Protein AF-A0AAV4QCK0-F1 (afdb_monomer_lite)

Structure (mmCIF, N/CA/C/O backbone):
data_AF-A0AAV4QCK0-F1
#
_entry.id   AF-A0AAV4QCK0-F1
#
loop_
_atom_site.group_PDB
_atom_site.id
_atom_site.type_symbol
_atom_site.label_atom_id
_atom_site.label_alt_id
_atom_site.label_comp_id
_atom_site.label_asym_id
_atom_site.label_entity_id
_atom_site.label_seq_id
_atom_site.pdbx_PDB_ins_code
_atom_site.Cartn_x
_atom_site.Cartn_y
_atom_site.Cartn_z
_atom_site.occupancy
_atom_site.B_iso_or_equiv
_atom_site.auth_seq_id
_atom_site.auth_comp_id
_atom_site.auth_asym_id
_atom_site.auth_atom_id
_atom_site.pdbx_PDB_model_num
ATOM 1 N N . MET A 1 1 ? -16.245 -10.276 29.785 1.00 49.66 1 MET A N 1
ATOM 2 C CA . MET A 1 1 ? -15.441 -11.003 28.782 1.00 49.66 1 MET A CA 1
ATOM 3 C C . MET A 1 1 ? -14.590 -9.993 28.038 1.00 49.66 1 MET A C 1
ATOM 5 O O . MET A 1 1 ? -15.120 -9.034 27.497 1.00 49.66 1 MET A O 1
ATOM 9 N N . LEU A 1 2 ? -13.273 -10.159 28.123 1.00 55.09 2 LEU A N 1
ATOM 10 C CA . LEU A 1 2 ? -12.289 -9.442 27.320 1.00 55.09 2 LEU A CA 1
ATOM 11 C C . LEU A 1 2 ? -12.275 -10.059 25.913 1.00 55.09 2 LEU A C 1
ATOM 13 O O . LEU A 1 2 ? -12.221 -11.280 25.812 1.00 55.09 2 LEU A O 1
ATOM 17 N N . ARG A 1 3 ? -12.184 -9.185 24.901 1.00 62.09 3 ARG A N 1
ATOM 18 C CA . ARG A 1 3 ? -11.722 -9.415 23.515 1.00 62.09 3 ARG A CA 1
ATOM 19 C C . ARG A 1 3 ? -12.759 -9.883 22.494 1.00 62.09 3 ARG A C 1
ATOM 21 O O . ARG A 1 3 ? -13.069 -11.056 22.405 1.00 62.09 3 ARG A O 1
ATOM 28 N N . ASP A 1 4 ? -13.122 -8.931 21.636 1.00 40.94 4 ASP A N 1
ATOM 29 C CA . ASP A 1 4 ? -13.111 -9.092 20.178 1.00 40.94 4 ASP A CA 1
ATOM 30 C C . ASP A 1 4 ? -12.961 -7.702 19.536 1.00 40.94 4 ASP A C 1
ATOM 32 O O . ASP A 1 4 ? -13.904 -7.110 19.016 1.00 40.94 4 ASP A O 1
ATOM 36 N N . ASN A 1 5 ? -11.754 -7.129 19.608 1.00 40.75 5 ASN A N 1
ATOM 37 C CA . ASN A 1 5 ? -11.416 -5.960 18.796 1.00 40.75 5 ASN A CA 1
ATOM 38 C C . ASN A 1 5 ? -11.077 -6.453 17.382 1.00 40.75 5 ASN A C 1
ATOM 40 O O . ASN A 1 5 ? -9.914 -6.5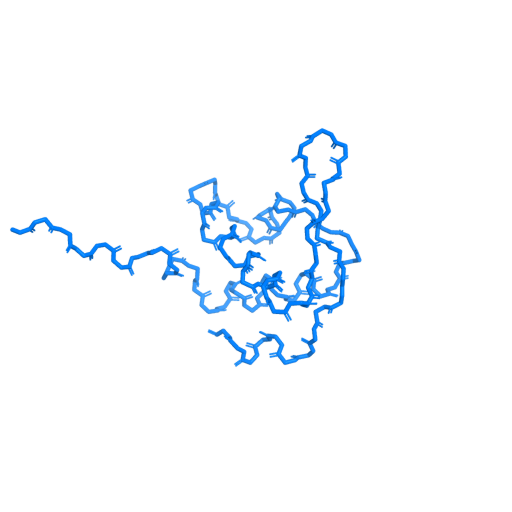86 17.023 1.00 40.75 5 ASN A O 1
ATOM 44 N N . LYS A 1 6 ? -12.102 -6.783 16.587 1.00 44.16 6 LYS A N 1
ATOM 45 C CA . LYS A 1 6 ? -11.967 -7.121 15.158 1.00 44.16 6 LYS A CA 1
ATOM 46 C C . LYS A 1 6 ? -11.807 -5.863 14.288 1.00 44.16 6 LYS A C 1
ATOM 48 O O . LYS A 1 6 ? -12.447 -5.769 13.246 1.00 44.16 6 LYS A O 1
ATOM 53 N N . ASN A 1 7 ? -11.016 -4.872 14.715 1.00 47.28 7 ASN A N 1
ATOM 54 C CA . ASN A 1 7 ? -11.007 -3.550 14.074 1.00 47.28 7 ASN A CA 1
ATOM 55 C C . ASN A 1 7 ? -9.704 -3.157 13.363 1.00 47.28 7 ASN A C 1
ATOM 57 O O . ASN A 1 7 ? -9.520 -1.985 13.038 1.00 47.28 7 ASN A O 1
ATOM 61 N N . ASP A 1 8 ? -8.813 -4.109 13.085 1.00 51.03 8 ASP A N 1
ATOM 62 C CA . ASP A 1 8 ? -7.498 -3.785 12.513 1.00 51.03 8 ASP A CA 1
ATOM 63 C C . ASP A 1 8 ? -7.511 -3.480 10.995 1.00 51.03 8 ASP A C 1
ATOM 65 O O . ASP A 1 8 ? -6.621 -2.792 10.504 1.00 51.03 8 ASP A O 1
ATOM 69 N N . VAL A 1 9 ? -8.588 -3.805 10.263 1.00 45.47 9 VAL A N 1
ATOM 70 C CA . VAL A 1 9 ? -8.736 -3.475 8.817 1.00 45.47 9 VAL A CA 1
ATOM 71 C C . VAL A 1 9 ? -9.838 -2.451 8.538 1.00 45.47 9 VAL A C 1
ATOM 73 O O . VAL A 1 9 ? -9.843 -1.783 7.503 1.00 45.47 9 VAL A O 1
ATOM 76 N N . THR A 1 10 ? -10.795 -2.310 9.449 1.00 52.22 10 THR A N 1
ATOM 77 C CA . THR A 1 10 ? -12.075 -1.627 9.207 1.00 52.22 10 THR A CA 1
ATOM 78 C C . THR A 1 10 ? -11.998 -0.100 9.242 1.00 52.22 10 THR A C 1
ATOM 80 O O . THR A 1 10 ? -12.976 0.559 8.900 1.00 52.22 10 THR A O 1
ATOM 83 N N . SER A 1 11 ? -10.856 0.496 9.598 1.00 58.56 11 SER A N 1
ATOM 84 C CA . SER A 1 11 ? -10.718 1.961 9.699 1.00 58.56 11 SER A CA 1
ATOM 85 C C . SER A 1 11 ? -10.343 2.666 8.387 1.00 58.56 11 SER A C 1
ATOM 87 O O . SER A 1 11 ? -10.488 3.887 8.285 1.00 58.56 11 SER A O 1
ATOM 89 N N . LEU A 1 12 ? -9.910 1.934 7.351 1.00 66.06 12 LEU A N 1
ATOM 90 C CA . LEU A 1 12 ? -9.655 2.500 6.023 1.00 66.06 12 LEU A CA 1
ATOM 91 C C . LEU A 1 12 ? -10.859 2.223 5.110 1.00 66.06 12 LEU A C 1
ATOM 93 O O . LEU A 1 12 ? -10.983 1.155 4.505 1.00 66.06 12 LEU A O 1
ATOM 97 N N . GLY A 1 13 ? -11.782 3.187 5.038 1.00 73.00 13 GLY A N 1
ATOM 98 C CA . GLY A 1 13 ? -12.984 3.092 4.202 1.00 73.00 13 GLY A CA 1
ATOM 99 C C . GLY A 1 13 ? -12.668 2.722 2.745 1.00 73.00 13 GLY A C 1
ATOM 100 O O . GLY A 1 13 ? -11.592 3.039 2.237 1.00 73.00 13 GLY A O 1
ATOM 101 N N . GLN A 1 14 ? -13.607 2.058 2.062 1.00 75.44 14 GLN A N 1
ATOM 102 C CA . GLN A 1 14 ? -13.422 1.530 0.699 1.00 75.44 14 GLN A CA 1
ATOM 103 C C . GLN A 1 14 ? -12.895 2.592 -0.283 1.00 75.44 14 GLN A C 1
ATOM 105 O O . GLN A 1 14 ? -11.931 2.343 -0.999 1.00 75.44 14 GLN A O 1
ATOM 110 N N . SER A 1 15 ? -13.440 3.812 -0.232 1.00 78.38 15 SER A N 1
ATOM 111 C CA . SER A 1 15 ? -12.978 4.943 -1.052 1.00 78.38 15 SER A CA 1
ATOM 112 C C . SER A 1 15 ? -11.483 5.249 -0.859 1.00 78.38 15 SER A C 1
ATOM 114 O O . SER A 1 15 ? -10.744 5.409 -1.828 1.00 78.38 15 SER A O 1
ATOM 116 N N . ARG A 1 16 ? -10.989 5.220 0.387 1.00 79.56 16 ARG A N 1
ATOM 117 C CA . ARG A 1 16 ? -9.567 5.449 0.697 1.00 79.56 16 ARG A CA 1
ATOM 118 C C . ARG A 1 16 ? -8.679 4.299 0.235 1.00 79.56 16 ARG A C 1
ATOM 120 O O . ARG A 1 16 ? -7.555 4.546 -0.189 1.00 79.56 16 ARG A O 1
ATOM 127 N N . ARG A 1 17 ? -9.171 3.058 0.288 1.00 78.56 17 ARG A N 1
ATOM 128 C CA . ARG A 1 17 ? -8.459 1.884 -0.246 1.00 78.56 17 ARG A CA 1
ATOM 129 C C . ARG A 1 17 ? -8.292 1.979 -1.760 1.00 78.56 17 ARG A C 1
ATOM 131 O O . ARG A 1 17 ? -7.179 1.813 -2.249 1.00 78.56 17 ARG A O 1
ATOM 138 N N . VAL A 1 18 ? -9.358 2.330 -2.476 1.00 80.69 18 VAL A N 1
ATOM 139 C CA . VAL A 1 18 ? -9.319 2.526 -3.934 1.00 80.69 18 VAL A CA 1
ATOM 140 C C . VAL A 1 18 ? -8.389 3.683 -4.309 1.00 80.69 18 VAL A C 1
ATOM 142 O O . VAL A 1 18 ? -7.549 3.534 -5.193 1.00 80.69 18 VAL A O 1
ATOM 145 N N . GLN A 1 19 ? -8.452 4.810 -3.592 1.00 81.62 19 GLN A N 1
ATOM 146 C CA . GLN A 1 19 ? -7.516 5.922 -3.798 1.00 81.62 19 GLN A CA 1
ATOM 147 C C . GLN A 1 19 ? -6.062 5.505 -3.544 1.00 81.62 19 GLN A C 1
ATOM 149 O O . GLN A 1 19 ? -5.194 5.800 -4.363 1.00 81.62 19 GLN A O 1
ATOM 154 N N . ALA A 1 20 ? -5.794 4.783 -2.450 1.00 82.00 20 ALA A N 1
ATOM 155 C CA . ALA A 1 20 ? -4.455 4.305 -2.110 1.00 82.00 20 ALA A CA 1
ATOM 156 C C . ALA A 1 20 ? -3.875 3.429 -3.222 1.00 82.00 20 ALA A C 1
ATOM 158 O O . ALA A 1 20 ? -2.746 3.627 -3.664 1.00 82.00 20 ALA A O 1
ATOM 159 N N . ILE A 1 21 ? -4.685 2.491 -3.707 1.00 81.56 21 ILE A N 1
ATOM 160 C CA . ILE A 1 21 ? -4.361 1.622 -4.831 1.00 81.56 21 ILE A CA 1
ATOM 161 C C . ILE A 1 21 ? -4.073 2.443 -6.092 1.00 81.56 21 ILE A C 1
ATOM 163 O O . ILE A 1 21 ? -3.055 2.210 -6.746 1.00 81.56 21 ILE A O 1
ATOM 167 N N . SER A 1 22 ? -4.916 3.426 -6.415 1.00 81.31 22 SER A N 1
ATOM 168 C CA . SER A 1 22 ? -4.714 4.267 -7.594 1.00 81.31 22 SER A CA 1
ATOM 169 C C . SER A 1 22 ? -3.414 5.074 -7.508 1.00 81.31 22 SER A C 1
ATOM 171 O O . SER A 1 22 ? -2.684 5.145 -8.494 1.00 81.31 22 SER A O 1
ATOM 173 N N . PHE A 1 23 ? -3.066 5.616 -6.336 1.00 81.88 23 PHE A N 1
ATOM 174 C CA . PHE A 1 23 ? -1.784 6.298 -6.133 1.00 81.88 23 PHE A CA 1
ATOM 175 C C . PHE A 1 23 ? -0.591 5.351 -6.296 1.00 81.88 23 PHE A C 1
ATOM 177 O O . PHE A 1 23 ? 0.364 5.681 -6.995 1.00 81.88 23 PHE A O 1
ATOM 184 N N . ILE A 1 24 ? -0.656 4.153 -5.708 1.00 80.38 24 ILE A N 1
ATOM 185 C CA . ILE A 1 24 ? 0.396 3.133 -5.849 1.00 80.38 24 ILE A CA 1
ATOM 186 C C . ILE A 1 24 ? 0.555 2.712 -7.314 1.00 80.38 24 ILE A C 1
ATOM 188 O O . ILE A 1 24 ? 1.670 2.484 -7.769 1.00 80.38 24 ILE A O 1
ATOM 192 N N . ARG A 1 25 ? -0.543 2.625 -8.071 1.00 79.56 25 ARG A N 1
ATOM 193 C CA . ARG A 1 25 ? -0.515 2.285 -9.498 1.00 79.56 25 ARG A CA 1
ATOM 194 C C . ARG A 1 25 ? 0.130 3.381 -10.351 1.00 79.56 25 ARG A C 1
ATOM 196 O O . ARG A 1 25 ? 0.820 3.053 -11.313 1.00 79.56 25 ARG A O 1
ATOM 203 N N . CYS A 1 26 ? -0.117 4.652 -10.036 1.00 75.44 26 CYS A N 1
ATOM 204 C CA . CYS A 1 26 ? 0.387 5.786 -10.816 1.00 75.44 26 CYS A CA 1
ATOM 205 C C . CYS A 1 26 ? 1.840 6.167 -10.485 1.00 75.44 26 CYS A C 1
ATOM 207 O O . CYS A 1 26 ? 2.497 6.797 -11.311 1.00 75.44 26 CYS A O 1
ATOM 209 N N . SER A 1 27 ? 2.358 5.776 -9.319 1.00 69.19 27 SER A N 1
ATOM 210 C CA . SER A 1 27 ? 3.719 6.107 -8.891 1.00 69.19 27 SER A CA 1
ATOM 211 C C . SER A 1 27 ? 4.683 4.942 -9.115 1.00 69.19 27 SER A C 1
ATOM 213 O O . SER A 1 27 ? 4.519 3.864 -8.555 1.00 69.19 27 SER A O 1
ATOM 215 N N . ALA A 1 28 ? 5.743 5.170 -9.898 1.00 63.84 28 ALA A N 1
ATOM 216 C CA . ALA A 1 28 ? 6.785 4.168 -10.159 1.00 63.84 28 ALA A CA 1
ATOM 217 C C . ALA A 1 28 ? 7.599 3.791 -8.902 1.00 63.84 28 ALA A C 1
ATOM 219 O O . ALA A 1 28 ? 8.161 2.697 -8.823 1.00 63.84 28 ALA A O 1
ATOM 220 N N . LEU A 1 29 ? 7.659 4.705 -7.932 1.00 74.12 29 LEU A N 1
ATOM 221 C CA . LEU A 1 29 ? 8.318 4.550 -6.645 1.00 74.12 29 LEU A CA 1
ATOM 222 C C . LEU A 1 29 ? 7.546 5.400 -5.629 1.00 74.12 29 LEU A C 1
ATOM 224 O O . LEU A 1 29 ? 7.435 6.607 -5.820 1.00 74.12 29 LEU A O 1
ATOM 228 N N . MET A 1 30 ? 6.991 4.793 -4.580 1.00 78.25 30 MET A N 1
ATOM 229 C CA . MET A 1 30 ? 6.307 5.549 -3.521 1.00 78.25 30 MET A CA 1
ATOM 230 C C . MET A 1 30 ? 6.515 4.906 -2.158 1.00 78.25 30 MET A C 1
ATOM 232 O O . MET A 1 30 ? 6.429 3.693 -2.015 1.00 78.25 30 MET A O 1
ATOM 236 N N . THR A 1 31 ? 6.784 5.697 -1.135 1.00 80.69 31 THR A N 1
ATOM 237 C CA . THR A 1 31 ? 6.970 5.233 0.240 1.00 80.69 31 THR A CA 1
ATOM 238 C C . THR A 1 31 ? 5.643 5.183 0.994 1.00 80.69 31 THR A C 1
ATOM 240 O O . THR A 1 31 ? 4.659 5.825 0.622 1.00 80.69 31 THR A O 1
ATOM 243 N N . SER A 1 32 ? 5.591 4.438 2.101 1.00 77.62 32 SER A N 1
ATOM 244 C CA . SER A 1 32 ? 4.391 4.404 2.950 1.00 77.62 32 SER A CA 1
ATOM 245 C C . SER A 1 32 ? 4.026 5.783 3.521 1.00 77.62 32 SER A C 1
ATOM 247 O O . SER A 1 32 ? 2.850 6.064 3.723 1.00 77.62 32 SER A O 1
ATOM 249 N N . GLN A 1 33 ? 5.017 6.650 3.757 1.00 79.12 33 GLN A N 1
ATOM 250 C CA . GLN A 1 33 ? 4.807 8.019 4.239 1.00 79.12 33 GLN A CA 1
ATOM 251 C C . GLN A 1 33 ? 4.215 8.922 3.153 1.00 79.12 33 GLN A C 1
ATOM 253 O O . GLN A 1 33 ? 3.250 9.631 3.420 1.00 79.12 33 GLN A O 1
ATOM 258 N N . GLU A 1 34 ? 4.732 8.852 1.925 1.00 80.56 34 GLU A N 1
ATOM 259 C CA . GLU A 1 34 ? 4.180 9.594 0.781 1.00 80.56 34 GLU A CA 1
ATOM 260 C C . GLU A 1 34 ? 2.746 9.160 0.464 1.00 80.56 34 GLU A C 1
ATOM 262 O O . GLU A 1 34 ? 1.896 10.000 0.168 1.00 80.56 34 GLU A O 1
ATOM 267 N N . LEU A 1 35 ? 2.446 7.863 0.602 1.00 81.25 35 LEU A N 1
ATOM 268 C CA . LEU A 1 35 ? 1.086 7.345 0.473 1.00 81.25 35 LEU A CA 1
ATOM 269 C C . LEU A 1 35 ? 0.156 7.921 1.549 1.00 81.25 35 LEU A C 1
ATOM 271 O O . LEU A 1 35 ? -0.935 8.388 1.234 1.00 81.25 35 LEU A O 1
ATOM 275 N N . MET A 1 36 ? 0.581 7.905 2.817 1.00 79.88 36 MET A N 1
ATOM 276 C CA . MET A 1 36 ? -0.199 8.486 3.915 1.00 79.88 36 MET A CA 1
ATOM 277 C C . MET A 1 36 ? -0.442 9.983 3.708 1.00 79.88 36 MET A C 1
ATOM 279 O O . MET A 1 36 ? -1.560 10.449 3.918 1.00 79.88 36 MET A O 1
ATOM 283 N N . HIS A 1 37 ? 0.575 10.714 3.249 1.00 82.25 37 HIS A N 1
ATOM 284 C CA . HIS A 1 37 ? 0.478 12.141 2.958 1.00 82.25 37 HIS A CA 1
ATOM 285 C C . HIS A 1 37 ? -0.477 12.422 1.787 1.00 82.25 37 HIS A C 1
ATOM 287 O O . HIS A 1 37 ? -1.331 13.301 1.886 1.00 82.25 37 HIS A O 1
ATOM 293 N N . SER A 1 38 ? -0.403 11.630 0.712 1.00 81.00 38 SER A N 1
ATOM 294 C CA . SER A 1 38 ? -1.286 11.752 -0.464 1.00 81.00 38 SER A CA 1
ATOM 295 C C . SER A 1 38 ? -2.753 11.481 -0.129 1.00 81.00 38 SER A C 1
ATOM 297 O O . SER A 1 38 ? -3.652 12.077 -0.714 1.00 81.00 38 SER A O 1
ATOM 299 N N . LEU A 1 39 ? -2.999 10.611 0.851 1.00 77.12 39 LEU A N 1
ATOM 300 C CA . LEU A 1 39 ? -4.332 10.297 1.363 1.00 77.12 39 LEU A CA 1
ATOM 301 C C . LEU A 1 39 ? -4.781 11.230 2.503 1.00 77.12 39 LEU A C 1
ATOM 303 O O . LEU A 1 39 ? -5.841 10.993 3.086 1.00 77.12 39 LEU A O 1
ATOM 307 N N . GLN A 1 40 ? -3.983 12.255 2.838 1.00 77.25 40 GLN A N 1
ATOM 308 C CA . GLN A 1 40 ? -4.219 13.183 3.952 1.00 77.25 40 GLN 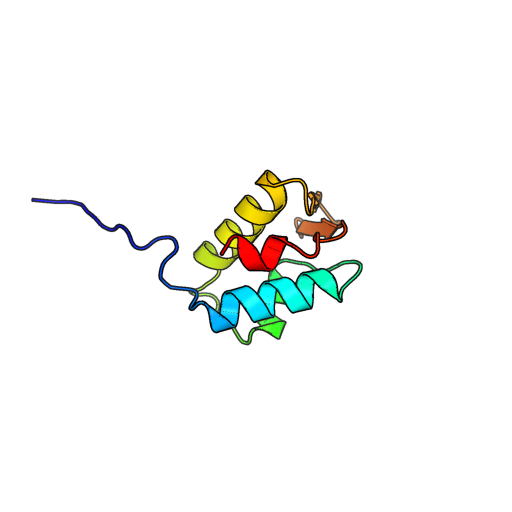A CA 1
ATOM 309 C C . GLN A 1 40 ? -4.519 12.452 5.273 1.00 77.25 40 GLN A C 1
ATOM 311 O O . GLN A 1 40 ? -5.410 12.821 6.041 1.00 77.25 40 GLN A O 1
ATOM 316 N N . LEU A 1 41 ? -3.804 11.352 5.525 1.00 72.19 41 LEU A N 1
ATOM 317 C CA . LEU A 1 41 ? -4.009 10.519 6.703 1.00 72.19 41 LEU A CA 1
ATOM 318 C C . LEU A 1 41 ? -3.125 10.997 7.851 1.00 72.19 41 LEU A C 1
ATOM 320 O O . LEU A 1 41 ? -1.904 11.076 7.729 1.00 72.19 41 LEU A O 1
ATOM 324 N N . ASN A 1 42 ? -3.752 11.242 9.000 1.00 66.50 42 ASN A N 1
ATOM 325 C CA . ASN A 1 42 ? -3.045 11.513 10.248 1.00 66.50 42 ASN A CA 1
ATOM 326 C C . ASN A 1 42 ? -2.277 10.268 10.725 1.00 66.50 42 ASN A C 1
ATOM 328 O O . ASN A 1 42 ? -2.639 9.132 10.404 1.00 66.50 42 ASN A O 1
ATOM 332 N N . SER A 1 43 ? -1.252 10.477 11.556 1.00 60.81 43 SER A N 1
ATOM 333 C CA . SER A 1 43 ? -0.360 9.433 12.096 1.00 60.81 43 SER A CA 1
ATOM 334 C C . SER A 1 43 ? -1.078 8.250 12.770 1.00 60.81 43 SER A C 1
ATOM 336 O O . SER A 1 43 ? -0.542 7.146 12.794 1.00 60.81 43 SER A O 1
ATOM 338 N N . ILE A 1 44 ? -2.316 8.437 13.239 1.00 59.06 44 ILE A N 1
ATOM 339 C CA . ILE A 1 44 ? -3.177 7.398 13.835 1.00 59.06 44 ILE A CA 1
ATOM 340 C C . ILE A 1 44 ? -3.486 6.253 12.846 1.00 59.06 44 ILE A C 1
ATOM 342 O O . ILE A 1 44 ? -3.708 5.117 13.254 1.00 59.06 44 ILE A O 1
ATOM 346 N N . LEU A 1 45 ? -3.466 6.518 11.536 1.00 65.06 45 LEU A N 1
ATOM 347 C CA . LEU A 1 45 ? -3.838 5.554 10.491 1.00 65.06 45 LEU A CA 1
ATOM 348 C C . LEU A 1 45 ? -2.633 4.815 9.883 1.00 65.06 45 LEU A C 1
ATOM 350 O O . LEU A 1 45 ? -2.744 4.205 8.818 1.00 65.06 45 LEU A O 1
ATOM 354 N N . GLN A 1 46 ? -1.482 4.820 10.562 1.00 69.81 46 GLN A N 1
ATOM 355 C CA . GLN A 1 46 ? -0.290 4.104 10.103 1.00 69.81 46 GLN A CA 1
ATOM 356 C C . GLN A 1 46 ? -0.487 2.576 10.076 1.00 69.81 46 GLN A C 1
ATOM 358 O O . GLN A 1 46 ? -0.047 1.923 9.126 1.00 69.81 46 GLN A O 1
ATOM 363 N N . SER A 1 47 ? -1.169 2.001 11.072 1.00 73.50 47 SER A N 1
ATOM 364 C CA . SER A 1 47 ? -1.455 0.557 11.142 1.00 73.50 47 SER A CA 1
ATOM 365 C C . SER A 1 47 ? -2.270 0.028 9.950 1.00 73.50 47 SER A C 1
ATOM 367 O O . SER A 1 47 ? -1.773 -0.869 9.265 1.00 73.50 47 SER A O 1
ATOM 369 N N . PRO A 1 48 ? -3.447 0.591 9.606 1.00 74.81 48 PRO A N 1
ATOM 370 C CA . PRO A 1 48 ? -4.257 0.083 8.495 1.00 74.81 48 PRO A CA 1
ATOM 371 C C . PRO A 1 48 ? -3.595 0.278 7.123 1.00 74.81 48 PRO A C 1
ATOM 373 O O . PRO A 1 48 ? -3.768 -0.553 6.232 1.00 74.81 48 PRO A O 1
ATOM 376 N N . ILE A 1 49 ? -2.794 1.334 6.937 1.00 77.56 49 ILE A N 1
ATOM 377 C CA . ILE A 1 49 ? -2.009 1.512 5.706 1.00 77.56 49 ILE A CA 1
ATOM 378 C C . ILE A 1 49 ? -0.904 0.467 5.614 1.00 77.56 49 ILE A C 1
ATOM 380 O O . ILE A 1 49 ? -0.712 -0.136 4.562 1.00 77.56 49 ILE A O 1
ATOM 384 N N . THR A 1 50 ? -0.203 0.205 6.715 1.00 79.19 50 THR A N 1
ATOM 385 C CA . THR A 1 50 ? 0.825 -0.839 6.750 1.00 79.19 50 THR A CA 1
ATOM 386 C C . THR A 1 50 ? 0.224 -2.207 6.432 1.00 79.19 50 THR A C 1
ATOM 388 O O . THR A 1 50 ? 0.815 -2.976 5.675 1.00 79.19 50 THR A O 1
ATOM 391 N N . GLU A 1 51 ? -0.975 -2.501 6.937 1.00 81.38 51 GLU A N 1
ATOM 392 C CA . GLU A 1 51 ? -1.671 -3.745 6.622 1.00 81.38 51 GLU A CA 1
ATOM 393 C C . GLU A 1 51 ? -2.123 -3.819 5.156 1.00 81.38 51 GLU A C 1
ATOM 395 O O . GLU A 1 51 ? -1.922 -4.847 4.507 1.00 81.38 51 GLU A O 1
ATOM 400 N N . LEU A 1 52 ? -2.665 -2.728 4.601 1.00 79.31 52 LEU A N 1
ATOM 401 C CA . LEU A 1 52 ? -2.993 -2.630 3.177 1.00 79.31 52 LEU A CA 1
ATOM 402 C C . LEU A 1 52 ? -1.761 -2.931 2.312 1.00 79.31 52 LEU A C 1
ATOM 404 O O . LEU A 1 52 ? -1.826 -3.759 1.406 1.00 79.31 52 LEU A O 1
ATOM 408 N N . LEU A 1 53 ? -0.625 -2.306 2.625 1.00 80.12 53 LEU A N 1
ATOM 409 C CA . LEU A 1 53 ? 0.630 -2.524 1.910 1.00 80.12 53 LEU A CA 1
ATOM 410 C C . LEU A 1 53 ? 1.120 -3.967 2.046 1.00 80.12 53 LEU A C 1
ATOM 412 O O . LEU A 1 53 ? 1.523 -4.562 1.050 1.00 80.12 53 LEU A O 1
ATOM 416 N N . ASN A 1 54 ? 1.028 -4.565 3.235 1.00 80.69 54 ASN A N 1
ATOM 417 C CA . ASN A 1 54 ? 1.371 -5.973 3.438 1.00 80.69 54 ASN A CA 1
ATOM 418 C C . ASN A 1 54 ? 0.477 -6.913 2.615 1.00 80.69 54 ASN A C 1
ATOM 420 O O . ASN A 1 54 ? 0.991 -7.868 2.038 1.00 80.69 54 ASN A O 1
ATOM 424 N N . LYS A 1 55 ? -0.831 -6.639 2.502 1.00 80.19 55 LYS A N 1
ATOM 425 C CA . LYS A 1 55 ? -1.748 -7.418 1.646 1.00 80.19 55 LYS A CA 1
ATOM 426 C C . LYS A 1 55 ? -1.377 -7.302 0.173 1.00 80.19 55 LYS A C 1
ATOM 428 O O . LYS A 1 55 ? -1.269 -8.315 -0.511 1.00 80.19 55 LYS A O 1
ATOM 433 N N . LEU A 1 56 ? -1.103 -6.085 -0.292 1.00 78.31 56 LEU A N 1
ATOM 434 C CA . LEU A 1 56 ? -0.662 -5.834 -1.664 1.00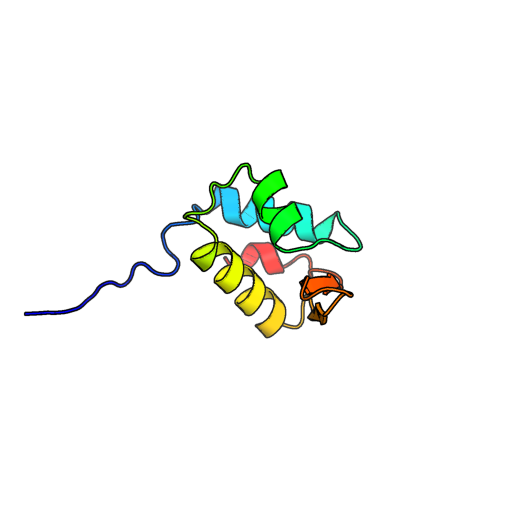 78.31 56 LEU A CA 1
ATOM 435 C C . LEU A 1 56 ? 0.673 -6.523 -1.989 1.00 78.31 56 LEU A C 1
ATOM 437 O O . LEU A 1 56 ? 0.839 -7.048 -3.092 1.00 78.31 56 LEU A O 1
ATOM 441 N N . VAL A 1 57 ? 1.603 -6.562 -1.029 1.00 80.81 57 VAL A N 1
ATOM 442 C CA . VAL A 1 57 ? 2.860 -7.315 -1.149 1.00 80.81 57 VAL A CA 1
ATOM 443 C C . VAL A 1 57 ? 2.609 -8.822 -1.155 1.00 80.81 57 VAL A C 1
ATOM 445 O O . VAL A 1 57 ? 3.170 -9.531 -1.987 1.00 80.81 57 VAL A O 1
ATOM 448 N N . GLY A 1 58 ? 1.731 -9.315 -0.279 1.00 77.19 58 GLY A N 1
ATOM 449 C CA . GLY A 1 58 ? 1.346 -10.726 -0.210 1.00 77.19 58 GLY A CA 1
ATOM 450 C C . GLY A 1 58 ? 0.675 -11.243 -1.485 1.00 77.19 58 GLY A C 1
ATOM 451 O O . GLY A 1 58 ? 0.753 -12.430 -1.781 1.00 77.19 58 GLY A O 1
ATOM 452 N N . TRP A 1 59 ? 0.062 -10.364 -2.280 1.00 75.50 59 TRP A N 1
ATOM 453 C CA . TRP A 1 59 ? -0.499 -10.713 -3.589 1.00 75.50 5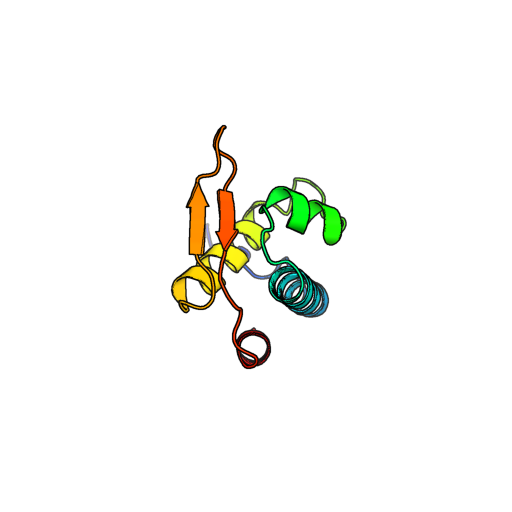9 TRP A CA 1
ATOM 454 C C . TRP A 1 59 ? 0.534 -10.747 -4.721 1.00 75.50 59 TRP A C 1
ATOM 456 O O . TRP A 1 59 ? 0.181 -11.073 -5.850 1.00 75.50 59 TRP A O 1
ATOM 466 N N . GLY A 1 60 ? 1.795 -10.398 -4.449 1.00 71.12 60 GLY A N 1
ATOM 467 C CA . GLY A 1 60 ? 2.861 -10.331 -5.453 1.00 71.12 60 GLY A CA 1
ATOM 468 C C . GLY A 1 60 ? 2.767 -9.119 -6.387 1.00 71.12 60 GLY A C 1
ATOM 469 O O . GLY A 1 60 ? 3.581 -8.976 -7.295 1.00 71.12 60 GLY A O 1
ATOM 470 N N . SER A 1 61 ? 1.799 -8.232 -6.153 1.00 71.12 61 SER A N 1
ATOM 471 C CA . SER A 1 61 ? 1.514 -7.061 -6.983 1.00 71.12 61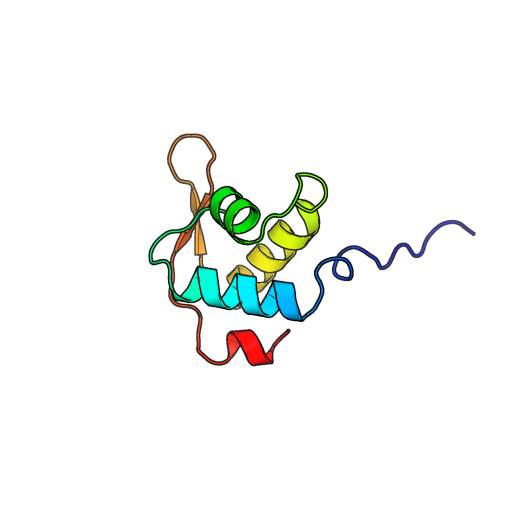 SER A CA 1
ATOM 472 C C . SER A 1 61 ? 2.558 -5.953 -6.838 1.00 71.12 61 SER A C 1
ATOM 474 O O . SER A 1 61 ? 2.861 -5.226 -7.782 1.00 71.12 61 SER A O 1
ATOM 476 N N . ILE A 1 62 ? 3.109 -5.806 -5.636 1.00 78.25 62 ILE A N 1
ATOM 477 C CA . ILE A 1 62 ? 4.154 -4.835 -5.313 1.00 78.25 62 ILE A CA 1
ATOM 478 C C . ILE A 1 62 ? 5.150 -5.472 -4.351 1.00 78.25 62 ILE A C 1
ATOM 480 O O . ILE A 1 62 ? 4.856 -6.454 -3.679 1.00 78.25 62 ILE A O 1
ATOM 484 N N . ARG A 1 63 ? 6.346 -4.905 -4.258 1.00 77.19 63 ARG A N 1
ATOM 485 C CA . ARG A 1 63 ? 7.359 -5.280 -3.274 1.00 77.19 63 ARG A CA 1
ATOM 486 C C . ARG A 1 63 ? 7.753 -4.047 -2.482 1.00 77.19 63 ARG A C 1
ATOM 488 O O . ARG A 1 63 ? 7.931 -2.973 -3.046 1.00 77.19 63 ARG A O 1
ATOM 495 N N . MET A 1 64 ? 7.901 -4.208 -1.172 1.00 76.94 64 MET A N 1
ATOM 496 C CA . MET A 1 64 ? 8.539 -3.195 -0.339 1.00 76.94 64 MET A CA 1
ATOM 497 C C . MET A 1 64 ? 10.050 -3.403 -0.398 1.00 76.94 64 MET A C 1
ATOM 499 O O . MET A 1 64 ? 10.555 -4.377 0.158 1.00 76.94 64 MET A O 1
ATOM 503 N N . ILE A 1 65 ? 10.775 -2.493 -1.042 1.00 78.56 65 ILE A N 1
ATOM 504 C CA . ILE A 1 65 ? 12.234 -2.446 -0.940 1.00 78.56 65 ILE A CA 1
ATOM 505 C C . ILE A 1 65 ? 12.625 -1.505 0.191 1.00 78.56 65 ILE A C 1
ATOM 507 O O . ILE A 1 65 ? 12.002 -0.467 0.411 1.00 78.56 65 ILE A O 1
ATOM 511 N N . LYS A 1 66 ? 13.675 -1.858 0.925 1.00 75.62 66 LYS A N 1
ATOM 512 C CA . LYS A 1 66 ? 14.270 -0.957 1.908 1.00 75.62 66 LYS A CA 1
ATOM 513 C C . LYS A 1 66 ? 15.114 0.073 1.153 1.00 75.62 66 LYS A C 1
ATOM 515 O O . LYS A 1 66 ? 16.171 -0.268 0.633 1.00 75.62 66 LYS A O 1
ATOM 520 N N . ALA A 1 67 ? 14.637 1.308 1.078 1.00 63.78 67 ALA A N 1
ATOM 521 C CA . ALA A 1 67 ? 15.442 2.448 0.669 1.00 63.78 67 ALA A CA 1
ATOM 522 C C . ALA A 1 67 ? 16.409 2.839 1.807 1.00 63.78 67 ALA A C 1
ATOM 524 O O . ALA A 1 67 ? 16.259 2.409 2.960 1.00 63.78 67 ALA A O 1
ATOM 525 N N . HIS A 1 68 ? 17.440 3.625 1.482 1.00 55.38 68 HIS A N 1
ATOM 526 C CA . HIS A 1 68 ? 18.382 4.160 2.470 1.00 55.38 68 HIS A CA 1
ATOM 527 C C . HIS A 1 68 ? 17.616 4.845 3.625 1.00 55.38 68 HIS A C 1
ATOM 529 O O . HIS A 1 68 ? 16.573 5.450 3.401 1.00 55.38 68 HIS A O 1
ATOM 535 N N . ASN A 1 69 ? 18.112 4.737 4.865 1.00 60.06 69 ASN A N 1
ATOM 536 C CA . ASN A 1 69 ? 17.492 5.329 6.067 1.00 60.06 69 ASN A CA 1
ATOM 537 C C . ASN A 1 69 ? 16.149 4.734 6.555 1.00 60.06 69 ASN A C 1
ATOM 539 O O . ASN A 1 69 ? 15.283 5.448 7.044 1.00 60.06 69 ASN A O 1
ATOM 543 N N . ARG A 1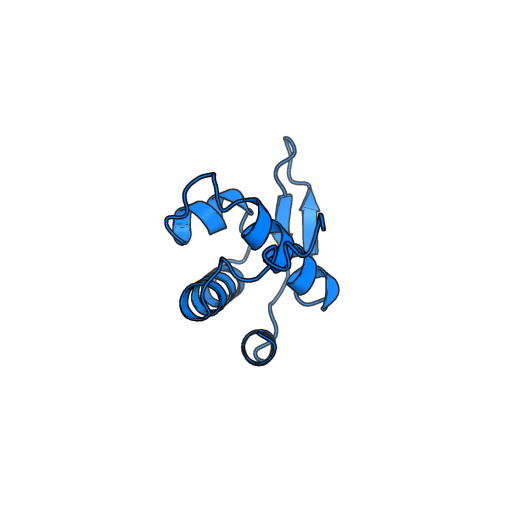 70 ? 15.987 3.401 6.526 1.00 58.44 70 ARG A N 1
ATOM 544 C CA . ARG A 1 70 ? 14.806 2.669 7.067 1.00 58.44 70 ARG A CA 1
ATOM 545 C C . ARG A 1 70 ? 13.482 2.931 6.333 1.00 58.44 70 ARG A C 1
ATOM 547 O O . ARG A 1 70 ? 12.496 2.262 6.644 1.00 58.44 70 ARG A O 1
ATOM 554 N N . THR A 1 71 ? 13.462 3.808 5.339 1.00 60.41 71 THR A N 1
ATOM 555 C CA . THR A 1 71 ? 12.292 4.070 4.504 1.00 60.41 71 THR A CA 1
ATOM 556 C C . THR A 1 71 ? 12.014 2.866 3.607 1.00 60.41 71 THR A C 1
ATOM 558 O O . THR A 1 71 ? 12.918 2.339 2.965 1.00 60.41 71 THR A O 1
ATOM 561 N N . LYS A 1 72 ? 10.769 2.386 3.568 1.00 69.50 72 LYS A N 1
ATOM 562 C CA . LYS A 1 72 ? 10.357 1.327 2.638 1.00 69.50 72 LYS A CA 1
ATOM 563 C C . LYS A 1 72 ? 9.693 1.976 1.428 1.00 69.50 72 LYS A C 1
ATOM 565 O O . LYS A 1 72 ? 8.715 2.701 1.595 1.00 69.50 72 LYS A O 1
ATOM 570 N N . ALA A 1 73 ? 10.231 1.728 0.240 1.00 64.25 73 ALA A N 1
ATOM 571 C CA . ALA A 1 73 ? 9.642 2.144 -1.024 1.00 64.25 73 ALA A CA 1
ATOM 572 C C . ALA A 1 73 ? 8.855 0.980 -1.636 1.00 64.25 73 ALA A C 1
ATOM 574 O O . ALA A 1 73 ? 9.284 -0.172 -1.589 1.00 64.25 73 ALA A O 1
ATOM 575 N N . LEU A 1 74 ? 7.693 1.286 -2.193 1.00 75.69 74 LEU A N 1
ATOM 576 C CA . LEU A 1 74 ? 6.836 0.374 -2.934 1.00 75.69 74 LEU A CA 1
ATOM 577 C C . LEU A 1 74 ? 7.299 0.371 -4.384 1.00 75.69 74 LEU A C 1
ATOM 579 O O . LEU A 1 74 ? 7.393 1.425 -5.011 1.00 75.69 74 LEU A O 1
ATOM 583 N N . VAL A 1 75 ? 7.611 -0.818 -4.891 1.00 70.06 75 VAL A N 1
ATOM 584 C CA . VAL A 1 75 ? 8.136 -1.020 -6.243 1.00 70.06 75 VAL A CA 1
ATOM 585 C C . VAL A 1 75 ? 7.444 -2.213 -6.867 1.00 70.06 75 VAL A C 1
ATOM 587 O O . VAL A 1 75 ? 7.362 -3.284 -6.267 1.00 70.06 75 VAL A O 1
ATOM 590 N N . GLY A 1 76 ? 6.957 -2.047 -8.086 1.00 71.00 76 GLY A N 1
ATOM 591 C CA . GLY A 1 76 ? 6.195 -3.071 -8.790 1.00 71.00 76 GLY A CA 1
ATOM 592 C C . GLY A 1 76 ? 5.035 -2.453 -9.550 1.00 71.00 76 GLY A C 1
ATOM 593 O O . GLY A 1 76 ? 4.816 -1.247 -9.493 1.00 71.00 76 GLY A O 1
ATOM 594 N N . ARG A 1 77 ? 4.306 -3.283 -10.292 1.00 69.38 77 ARG A N 1
ATOM 595 C CA . ARG A 1 77 ? 3.121 -2.857 -11.034 1.00 69.38 77 ARG A CA 1
ATOM 596 C C . ARG A 1 77 ? 1.916 -3.524 -10.415 1.00 69.38 77 ARG A C 1
ATOM 598 O O . ARG A 1 77 ? 1.782 -4.742 -10.484 1.00 69.38 77 ARG A O 1
ATOM 605 N N . LEU A 1 78 ? 1.032 -2.715 -9.848 1.00 74.31 78 LEU A N 1
ATOM 606 C CA . LEU A 1 78 ? -0.216 -3.229 -9.328 1.00 74.31 78 LEU A CA 1
ATOM 607 C C . LEU A 1 78 ? -1.086 -3.751 -10.494 1.00 74.31 78 LEU A C 1
ATOM 609 O O . LEU A 1 78 ? -1.336 -2.995 -11.437 1.00 74.31 78 LEU A O 1
ATOM 613 N N . PRO A 1 79 ? -1.536 -5.021 -10.481 1.00 69.25 79 PRO A N 1
ATOM 614 C CA . PRO A 1 79 ? -2.391 -5.557 -11.529 1.00 69.25 79 PRO A CA 1
ATOM 615 C C . PRO A 1 79 ? -3.743 -4.842 -11.512 1.00 69.25 79 PRO A C 1
ATOM 617 O O . PRO A 1 79 ? -4.225 -4.442 -10.452 1.00 69.25 79 PRO A O 1
ATOM 620 N N . ARG A 1 80 ? -4.382 -4.721 -12.685 1.00 67.56 80 ARG A N 1
ATOM 621 C CA . ARG A 1 80 ? -5.703 -4.075 -12.830 1.00 67.56 80 ARG A CA 1
ATOM 622 C C . ARG A 1 80 ? -6.747 -4.624 -11.848 1.00 67.56 80 ARG A C 1
ATOM 624 O O . ARG A 1 80 ? -7.547 -3.853 -11.344 1.00 67.56 80 ARG A O 1
ATOM 631 N N . HIS A 1 81 ? -6.664 -5.911 -11.519 1.00 68.56 81 HIS A N 1
ATOM 632 C CA . HIS A 1 81 ? -7.594 -6.606 -10.623 1.00 68.56 81 HIS A CA 1
ATOM 633 C C . HIS A 1 81 ? -7.285 -6.463 -9.128 1.00 68.56 81 HIS A C 1
ATOM 635 O O . HIS A 1 81 ? -7.966 -7.066 -8.307 1.00 68.56 81 HIS A O 1
ATOM 641 N N . ALA A 1 82 ? -6.244 -5.725 -8.731 1.00 68.06 82 ALA A N 1
ATOM 642 C CA . ALA A 1 82 ? -5.974 -5.516 -7.309 1.00 68.06 82 ALA A CA 1
ATOM 643 C C . ALA A 1 82 ? -7.064 -4.672 -6.628 1.00 68.06 82 ALA A C 1
ATOM 645 O O . ALA A 1 82 ? -7.283 -4.846 -5.435 1.00 68.06 82 ALA A O 1
ATOM 646 N N . GLU A 1 83 ? -7.746 -3.794 -7.373 1.00 63.75 83 GLU A N 1
ATOM 647 C CA . GLU A 1 83 ? -8.903 -3.025 -6.887 1.00 63.75 83 GLU A CA 1
ATOM 648 C C . GLU A 1 83 ? -10.095 -3.938 -6.576 1.00 63.75 83 GLU A C 1
ATOM 650 O O . GLU A 1 83 ? -10.708 -3.783 -5.526 1.00 63.75 83 GLU A O 1
ATOM 655 N N . ASP A 1 84 ? -10.343 -4.950 -7.416 1.00 69.12 84 ASP A N 1
ATOM 656 C CA . ASP A 1 84 ? -11.469 -5.892 -7.286 1.00 69.12 84 ASP A CA 1
ATOM 657 C C . ASP A 1 84 ? -11.383 -6.789 -6.035 1.00 69.12 84 ASP A C 1
ATOM 659 O O . ASP A 1 84 ? -12.342 -7.474 -5.680 1.00 69.12 84 ASP A O 1
ATOM 663 N N . ARG A 1 85 ? -10.218 -6.839 -5.374 1.00 62.97 85 ARG A N 1
ATOM 664 C CA . ARG A 1 85 ? -9.958 -7.722 -4.225 1.00 62.97 85 ARG A CA 1
ATOM 665 C C . ARG A 1 85 ? -10.119 -7.039 -2.855 1.00 62.97 85 ARG A C 1
ATOM 667 O O . ARG A 1 85 ? -9.836 -7.693 -1.849 1.00 62.97 85 ARG A O 1
ATOM 674 N N . PHE A 1 86 ? -10.542 -5.769 -2.790 1.00 59.84 86 PHE A N 1
ATOM 675 C CA . PHE A 1 86 ? -10.738 -5.000 -1.543 1.00 59.84 86 PHE A CA 1
ATOM 676 C C . PHE A 1 86 ? -12.153 -4.443 -1.386 1.00 59.84 86 PHE A C 1
ATOM 678 O O . PHE A 1 86 ? -12.583 -4.347 -0.209 1.00 59.84 86 PHE A O 1
#

Organism: Caerostris extrusa (NCBI:txid172846)

Sequence (86 aa):
MLRDNKNDVTSLGQSRRVQAISFIRCSALMTSQELMHSLQLNSILQSPITELLNKLVGWGSIRMIKAHNRTKALVGRLPRHAEDRF

Foldseek 3Di:
DDDDPVPQQPPQDLVLLLVLLVVLQVDQKDWLVNSCVSSVHDPVCSRNSVVSVVVCVVVVQWDFDQDPPRITMTHHHHDPCPSVVD

pLDDT: mean 70.55, std 10.64, range [40.75, 82.25]

Secondary structure (DSSP, 8-state):
-------SSTTS-HHHHHHHHHHHHH-SSEEHHHHHHHTT--GGGHHHHHHHHHHHHHTTS-EEEE-GGGPEEEES---GGGGGG-

Radius of gyration: 13.27 Å; chains: 1; bounding box: 34×24×42 Å